Protein AF-A0A1Y2NZQ4-F1 (afdb_monomer_lite)

pLDDT: mean 71.01, std 14.42, range [46.72, 97.5]

Sequence (74 aa):
MSAHQALTQLVPLAAELDENKVTPGVLGFVVFAVMAVAVWALMKSMNRHMNRVDFEEAPERPAPARPTGSAPRE

Structure (mmCIF, N/CA/C/O backbone):
data_AF-A0A1Y2NZQ4-F1
#
_entry.id   AF-A0A1Y2NZQ4-F1
#
loop_
_atom_site.group_PDB
_atom_site.id
_atom_site.type_symbol
_atom_site.label_atom_id
_atom_site.label_alt_id
_atom_site.label_comp_id
_atom_site.label_asym_id
_atom_site.label_entity_id
_atom_site.label_seq_id
_atom_site.pdbx_PDB_ins_code
_atom_site.Cartn_x
_atom_site.Cartn_y
_atom_site.Cartn_z
_atom_site.occupancy
_atom_site.B_iso_or_equiv
_atom_site.auth_seq_id
_atom_site.auth_comp_id
_atom_site.auth_asym_id
_atom_site.auth_atom_id
_atom_site.pdbx_PDB_model_num
ATOM 1 N N . MET A 1 1 ? 12.910 3.518 -39.653 1.00 55.19 1 MET A N 1
ATOM 2 C CA . MET A 1 1 ? 13.835 2.617 -38.928 1.00 55.19 1 MET A CA 1
ATOM 3 C C . MET A 1 1 ? 14.284 3.193 -37.573 1.00 55.19 1 MET A C 1
ATOM 5 O O . MET A 1 1 ? 15.294 2.765 -37.046 1.00 55.19 1 MET A O 1
ATOM 9 N N . SER A 1 2 ? 13.509 4.096 -36.957 1.00 60.00 2 SER A N 1
ATOM 10 C CA . SER A 1 2 ? 13.906 4.803 -35.722 1.00 60.00 2 SER A CA 1
ATOM 11 C C . SER A 1 2 ? 13.438 4.120 -34.427 1.00 60.00 2 SER A C 1
ATOM 13 O O . SER A 1 2 ? 14.013 4.339 -33.367 1.00 60.00 2 SER A O 1
ATOM 15 N N . ALA A 1 3 ? 12.419 3.254 -34.503 1.00 62.88 3 ALA A N 1
ATOM 16 C CA . ALA A 1 3 ? 11.907 2.517 -33.343 1.00 62.88 3 ALA A CA 1
ATOM 17 C C . ALA A 1 3 ? 12.913 1.482 -32.813 1.00 62.88 3 ALA A C 1
ATOM 19 O O . ALA A 1 3 ? 13.008 1.258 -31.611 1.00 62.88 3 ALA A O 1
ATOM 20 N N . HIS A 1 4 ? 13.705 0.881 -33.706 1.00 59.56 4 HIS A N 1
ATOM 21 C CA . HIS A 1 4 ? 14.687 -0.125 -33.315 1.00 59.56 4 HIS A CA 1
ATOM 22 C C . HIS A 1 4 ? 15.859 0.490 -32.539 1.00 59.56 4 HIS A C 1
ATOM 24 O O . HIS A 1 4 ? 16.303 -0.101 -31.562 1.00 59.56 4 HIS A O 1
ATOM 30 N N . GLN A 1 5 ? 16.272 1.713 -32.903 1.00 64.44 5 GLN A N 1
ATOM 31 C CA . GLN A 1 5 ? 17.300 2.478 -32.188 1.00 64.44 5 GLN A CA 1
ATOM 32 C C . GLN A 1 5 ? 16.849 2.877 -30.776 1.00 64.44 5 GLN A C 1
ATOM 34 O O . GLN A 1 5 ? 17.624 2.728 -29.833 1.00 64.44 5 GLN A O 1
ATOM 39 N N . ALA A 1 6 ? 15.588 3.301 -30.615 1.00 64.44 6 ALA A N 1
ATOM 40 C CA . ALA A 1 6 ? 15.004 3.579 -29.301 1.00 64.44 6 ALA A CA 1
ATOM 41 C C . ALA A 1 6 ? 14.972 2.321 -28.415 1.00 64.44 6 ALA A C 1
ATOM 43 O O . ALA A 1 6 ? 15.367 2.373 -27.256 1.00 64.44 6 ALA A O 1
ATOM 44 N N . LEU A 1 7 ? 14.592 1.169 -28.976 1.00 64.56 7 LEU A N 1
ATOM 45 C CA . LEU A 1 7 ? 14.605 -0.108 -28.258 1.00 64.56 7 LEU A CA 1
ATOM 46 C C . LEU A 1 7 ? 16.023 -0.532 -27.852 1.00 64.56 7 LEU A C 1
ATOM 48 O O . LEU A 1 7 ? 16.222 -0.943 -26.716 1.00 64.56 7 LEU A O 1
ATOM 52 N N . THR A 1 8 ? 17.035 -0.360 -28.705 1.00 65.88 8 THR A N 1
ATOM 53 C CA . THR A 1 8 ? 18.433 -0.668 -28.347 1.00 65.88 8 THR A CA 1
ATOM 54 C C . THR A 1 8 ? 19.032 0.250 -27.278 1.00 65.88 8 THR A C 1
ATOM 56 O O . THR A 1 8 ? 19.980 -0.168 -26.624 1.00 65.88 8 THR A O 1
ATOM 59 N N . GLN A 1 9 ? 18.494 1.457 -27.050 1.00 63.81 9 GLN A N 1
ATOM 60 C CA . GLN A 1 9 ? 18.885 2.302 -25.904 1.00 63.81 9 GLN A CA 1
ATOM 61 C C . GLN A 1 9 ? 18.148 1.937 -24.607 1.00 63.81 9 GLN A C 1
ATOM 63 O O . GLN A 1 9 ? 18.610 2.274 -23.521 1.00 63.81 9 GLN A O 1
ATOM 68 N N . LEU A 1 10 ? 17.033 1.211 -24.710 1.00 59.81 10 LEU A N 1
ATOM 69 C CA . LEU A 1 10 ? 16.281 0.673 -23.574 1.00 59.81 10 LEU A CA 1
ATOM 70 C C . LEU A 1 10 ? 16.806 -0.698 -23.127 1.00 59.81 10 LEU A C 1
ATOM 72 O O . LEU A 1 10 ? 16.657 -1.047 -21.965 1.00 59.81 10 LEU A O 1
ATOM 76 N N . VAL A 1 11 ? 17.454 -1.460 -24.014 1.00 63.59 11 VAL A N 1
ATOM 77 C CA . VAL A 1 11 ? 18.102 -2.749 -23.700 1.00 63.59 11 VAL A CA 1
ATOM 78 C C . VAL A 1 11 ? 19.160 -2.649 -22.586 1.00 63.59 11 VAL A C 1
ATOM 80 O O . VAL A 1 11 ? 19.075 -3.445 -21.655 1.00 63.59 11 VAL A O 1
ATOM 83 N N . PRO A 1 12 ? 20.116 -1.696 -22.588 1.00 63.41 12 PRO A N 1
ATOM 84 C CA . PRO A 1 12 ? 21.052 -1.550 -21.471 1.00 63.41 12 PRO A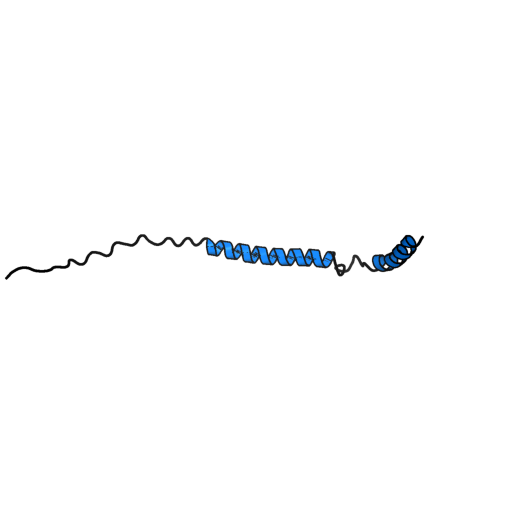 CA 1
ATOM 85 C C . PRO A 1 12 ? 20.365 -1.072 -20.180 1.00 63.41 12 PRO A C 1
ATOM 87 O O . PRO A 1 12 ? 20.792 -1.452 -19.098 1.00 63.41 12 PRO A O 1
ATOM 90 N N . LEU A 1 13 ? 19.259 -0.323 -20.278 1.00 59.28 13 LEU A N 1
ATOM 91 C CA . LEU A 1 13 ? 18.461 0.099 -19.120 1.00 59.28 13 LEU A CA 1
ATOM 92 C C . LEU A 1 13 ? 17.619 -1.052 -18.535 1.00 59.28 13 LEU A C 1
ATOM 94 O O . LEU A 1 13 ? 17.408 -1.117 -17.330 1.00 59.28 13 LEU A O 1
ATOM 98 N N . ALA A 1 14 ? 17.161 -1.980 -19.378 1.00 59.72 14 ALA A N 1
ATOM 99 C CA . ALA A 1 14 ? 16.478 -3.205 -18.971 1.00 59.72 14 ALA A CA 1
ATOM 100 C C . ALA A 1 14 ? 17.452 -4.258 -18.416 1.00 59.72 14 ALA A C 1
ATOM 102 O O . ALA A 1 14 ? 17.062 -5.054 -17.569 1.00 59.72 14 ALA A O 1
ATOM 103 N N . ALA A 1 15 ? 18.714 -4.246 -18.858 1.00 58.62 15 ALA A N 1
ATOM 104 C CA . ALA A 1 15 ? 19.778 -5.098 -18.329 1.00 58.62 15 ALA A CA 1
ATOM 105 C C . ALA A 1 15 ? 20.300 -4.640 -16.948 1.00 58.62 15 ALA A C 1
ATOM 107 O O . ALA A 1 15 ? 20.857 -5.457 -16.222 1.00 58.62 15 ALA A O 1
ATOM 108 N N . GLU A 1 16 ? 20.087 -3.373 -16.561 1.00 57.47 16 GLU A N 1
ATOM 109 C CA . GLU A 1 16 ? 20.340 -2.852 -15.201 1.00 57.4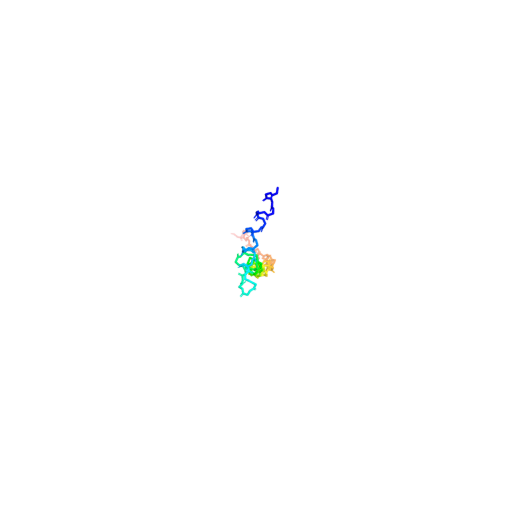7 16 GLU A CA 1
ATOM 110 C C . GLU A 1 16 ? 19.157 -3.027 -14.229 1.00 57.47 16 GLU A C 1
ATOM 112 O O . GLU A 1 16 ? 19.250 -2.651 -13.057 1.00 57.47 16 GLU A O 1
ATOM 117 N N . LEU A 1 17 ? 18.047 -3.633 -14.666 1.00 54.97 17 LEU A N 1
ATOM 118 C CA . LEU A 1 17 ? 16.981 -4.082 -13.768 1.00 54.97 17 LEU A CA 1
ATOM 119 C C . LEU A 1 17 ? 17.452 -5.345 -13.033 1.00 54.97 17 LEU A C 1
ATOM 121 O O . LEU A 1 17 ? 17.038 -6.458 -13.339 1.00 54.97 17 LEU A O 1
ATOM 125 N N . ASP A 1 18 ? 18.365 -5.153 -12.083 1.00 57.00 18 ASP A N 1
ATOM 126 C CA . ASP A 1 18 ? 18.884 -6.177 -11.183 1.00 57.00 18 ASP A CA 1
ATOM 127 C C . ASP A 1 18 ? 17.725 -6.887 -10.463 1.00 57.00 18 ASP A C 1
ATOM 129 O O . ASP A 1 18 ? 17.027 -6.316 -9.619 1.00 57.00 18 ASP A O 1
ATOM 133 N N . GLU A 1 19 ? 17.526 -8.153 -10.823 1.00 60.31 19 GLU A N 1
ATOM 134 C CA . GLU A 1 19 ? 16.548 -9.075 -10.242 1.00 60.31 19 GLU A CA 1
ATOM 135 C C . GLU A 1 19 ? 16.863 -9.406 -8.768 1.00 60.31 19 GLU A C 1
ATOM 137 O O . GLU A 1 19 ? 15.985 -9.827 -8.018 1.00 60.31 19 GLU A O 1
ATOM 142 N N . ASN A 1 20 ? 18.098 -9.153 -8.309 1.00 57.91 20 ASN A N 1
ATOM 143 C CA . ASN A 1 20 ? 18.572 -9.443 -6.948 1.00 57.91 20 ASN A CA 1
ATOM 144 C C . ASN A 1 20 ? 18.572 -8.220 -6.022 1.00 57.91 20 ASN A C 1
ATOM 146 O O . ASN A 1 20 ? 19.082 -8.261 -4.895 1.00 57.91 20 ASN A O 1
ATOM 150 N N . LYS A 1 21 ? 17.958 -7.125 -6.461 1.00 54.56 21 LYS A N 1
ATOM 151 C CA . LYS A 1 21 ? 17.552 -6.020 -5.599 1.00 54.56 21 LYS A CA 1
ATOM 152 C C . LYS A 1 21 ? 16.057 -5.918 -5.722 1.00 54.56 21 LYS A C 1
ATOM 154 O O . LYS A 1 21 ? 15.519 -6.147 -6.792 1.00 54.56 21 LYS A O 1
ATOM 159 N N . VAL A 1 22 ? 15.396 -5.572 -4.622 1.00 58.28 22 VAL A N 1
ATOM 160 C CA . VAL A 1 22 ? 14.011 -5.092 -4.624 1.00 58.28 22 VAL A CA 1
ATOM 161 C C . VAL A 1 22 ? 13.851 -4.066 -5.755 1.00 58.28 22 VAL A C 1
ATOM 163 O O . VAL A 1 22 ? 14.149 -2.895 -5.536 1.00 58.28 22 VAL A O 1
ATOM 166 N N . THR A 1 23 ? 13.503 -4.516 -6.975 1.00 69.81 23 THR A N 1
ATOM 167 C CA . THR A 1 23 ? 13.808 -3.784 -8.215 1.00 69.81 23 THR A CA 1
ATOM 168 C C . THR A 1 23 ? 13.197 -2.405 -8.061 1.00 69.81 23 THR A C 1
ATOM 170 O O . THR A 1 23 ? 11.985 -2.347 -7.812 1.00 69.81 23 THR A O 1
ATOM 173 N N . PRO A 1 24 ? 14.013 -1.332 -8.052 1.00 68.31 24 PRO A N 1
ATOM 174 C CA . PRO A 1 24 ? 13.612 -0.031 -7.530 1.00 68.31 24 PRO A CA 1
ATOM 175 C C . PRO A 1 24 ? 12.477 0.514 -8.398 1.00 68.31 24 PRO A C 1
ATOM 177 O O . PRO A 1 24 ? 12.695 1.054 -9.476 1.00 68.31 24 PRO A O 1
ATOM 180 N N . GLY A 1 25 ? 11.242 0.253 -7.975 1.00 73.62 25 GLY A N 1
ATOM 181 C CA . GLY A 1 25 ? 10.073 0.297 -8.844 1.00 73.62 25 GLY A CA 1
ATOM 182 C C . GLY A 1 25 ? 9.053 -0.773 -8.458 1.00 73.62 25 GLY A C 1
ATOM 183 O O . GLY A 1 25 ? 8.481 -0.721 -7.372 1.00 73.62 25 GLY A O 1
ATOM 184 N N . VAL A 1 26 ? 8.800 -1.737 -9.347 1.00 82.44 26 VAL A N 1
ATOM 185 C CA . VAL A 1 26 ? 7.613 -2.611 -9.276 1.00 82.44 26 VAL A CA 1
ATOM 186 C C . VAL A 1 26 ? 7.667 -3.615 -8.123 1.00 82.44 26 VAL A C 1
ATOM 188 O O . VAL A 1 26 ? 6.702 -3.712 -7.369 1.00 82.44 26 VAL A O 1
ATOM 191 N N . LEU A 1 27 ? 8.778 -4.338 -7.940 1.00 85.25 27 LEU A N 1
ATOM 192 C CA . LEU A 1 27 ? 8.864 -5.369 -6.896 1.00 85.25 27 LEU A CA 1
ATOM 193 C C . LEU A 1 27 ? 8.797 -4.745 -5.493 1.00 85.25 27 LEU A C 1
ATOM 195 O O . LEU A 1 27 ? 8.046 -5.214 -4.637 1.00 85.25 27 LEU A O 1
ATOM 199 N N . GLY A 1 28 ? 9.512 -3.634 -5.282 1.00 84.50 28 GLY A N 1
ATOM 200 C CA . GLY A 1 28 ? 9.430 -2.855 -4.044 1.00 84.50 28 GLY A CA 1
ATOM 201 C C . GLY A 1 28 ? 8.034 -2.270 -3.797 1.00 84.50 28 GLY A C 1
ATOM 202 O O . GLY A 1 28 ? 7.541 -2.322 -2.671 1.00 84.50 28 GLY A O 1
ATOM 203 N N . PHE A 1 29 ? 7.362 -1.779 -4.844 1.00 88.19 29 PHE A N 1
ATOM 204 C CA . PHE A 1 29 ? 5.996 -1.258 -4.751 1.00 88.19 29 PHE A CA 1
ATOM 205 C C . PHE A 1 29 ? 4.983 -2.337 -4.358 1.00 88.19 29 PHE A C 1
ATOM 207 O O . PHE A 1 29 ? 4.131 -2.080 -3.511 1.00 88.19 29 PHE A O 1
ATOM 214 N N . VAL A 1 30 ? 5.091 -3.551 -4.911 1.00 91.88 30 VAL A N 1
ATOM 215 C CA . VAL A 1 30 ? 4.202 -4.671 -4.555 1.00 91.88 30 VAL A CA 1
ATOM 216 C C . VAL A 1 30 ? 4.369 -5.050 -3.084 1.00 91.88 30 VAL A C 1
ATOM 218 O O . VAL A 1 30 ? 3.375 -5.154 -2.367 1.00 91.88 30 VAL A O 1
ATOM 221 N N . VAL A 1 31 ? 5.607 -5.190 -2.602 1.00 90.94 31 VAL A N 1
ATOM 222 C CA . VAL A 1 31 ? 5.869 -5.486 -1.183 1.00 90.94 31 VAL A CA 1
ATOM 223 C C . VAL A 1 31 ? 5.336 -4.366 -0.285 1.00 90.94 31 VAL A C 1
ATOM 225 O O . VAL A 1 31 ? 4.652 -4.639 0.702 1.00 90.94 31 VAL A O 1
ATOM 228 N N . PHE A 1 32 ? 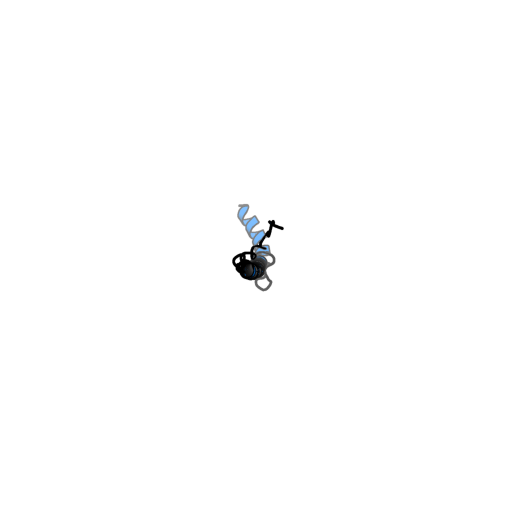5.589 -3.105 -0.645 1.00 92.12 32 PHE A N 1
ATOM 229 C CA . PHE A 1 32 ? 5.098 -1.946 0.100 1.00 92.12 32 PHE A CA 1
ATOM 230 C C . PHE A 1 32 ? 3.566 -1.898 0.156 1.00 92.12 32 PHE A C 1
ATOM 232 O O . PHE A 1 32 ? 2.994 -1.709 1.230 1.00 92.12 32 PHE A O 1
ATOM 239 N N . ALA A 1 33 ? 2.893 -2.123 -0.975 1.00 94.50 33 ALA A N 1
ATOM 240 C CA . ALA A 1 33 ? 1.438 -2.144 -1.059 1.00 94.50 33 ALA A CA 1
ATOM 241 C C . ALA A 1 33 ? 0.839 -3.239 -0.164 1.00 94.50 33 ALA A C 1
ATOM 243 O O . ALA A 1 33 ? -0.102 -2.972 0.585 1.00 94.50 33 ALA A O 1
ATOM 244 N N . VAL A 1 34 ? 1.413 -4.446 -0.177 1.00 97.06 34 VAL A N 1
ATOM 245 C CA . VAL A 1 34 ? 0.968 -5.553 0.685 1.00 97.06 34 VAL A CA 1
ATOM 246 C C . VAL A 1 34 ? 1.157 -5.213 2.164 1.00 97.06 34 VAL A C 1
ATOM 248 O O . VAL A 1 34 ? 0.232 -5.407 2.952 1.00 97.06 34 VAL A O 1
ATOM 251 N N . MET A 1 35 ? 2.306 -4.648 2.546 1.00 96.88 35 MET A N 1
ATOM 252 C CA . MET A 1 35 ? 2.571 -4.241 3.931 1.00 96.88 35 MET A CA 1
ATOM 253 C C . MET A 1 35 ? 1.599 -3.152 4.407 1.00 96.88 35 MET A C 1
ATOM 255 O O . MET A 1 35 ? 1.056 -3.250 5.507 1.00 96.88 35 MET A O 1
ATOM 259 N N . ALA A 1 36 ? 1.316 -2.148 3.572 1.00 96.44 36 ALA A N 1
ATOM 260 C CA . ALA A 1 36 ? 0.361 -1.089 3.890 1.00 96.44 36 ALA A CA 1
ATOM 261 C C . ALA A 1 36 ? -1.067 -1.634 4.073 1.00 96.44 36 ALA A C 1
ATOM 263 O O . ALA A 1 36 ? -1.744 -1.294 5.046 1.00 96.44 36 ALA A O 1
ATOM 264 N N . VAL A 1 37 ? -1.514 -2.521 3.176 1.00 97.50 37 VAL A N 1
ATOM 265 C CA . VAL A 1 37 ? -2.833 -3.167 3.271 1.00 97.50 37 VAL A CA 1
ATOM 266 C C . VAL A 1 37 ? -2.924 -4.057 4.508 1.00 97.50 37 VAL A C 1
ATOM 268 O O . VAL A 1 37 ? -3.949 -4.035 5.186 1.00 97.50 37 VAL A O 1
ATOM 271 N N . ALA A 1 38 ? -1.868 -4.801 4.843 1.00 96.81 38 ALA A N 1
ATOM 272 C CA . ALA A 1 38 ? -1.834 -5.647 6.032 1.00 96.81 38 ALA A CA 1
ATOM 273 C C . ALA A 1 38 ? -1.992 -4.824 7.320 1.00 96.81 38 ALA A C 1
ATOM 275 O O . ALA A 1 38 ? -2.826 -5.153 8.166 1.00 96.81 38 ALA A O 1
ATOM 276 N N . VAL A 1 39 ? -1.255 -3.715 7.444 1.00 95.69 39 VAL A N 1
ATOM 277 C CA . VAL A 1 39 ? -1.366 -2.803 8.595 1.00 95.69 39 VAL A CA 1
ATOM 278 C C . VAL A 1 39 ? -2.756 -2.163 8.657 1.00 95.69 39 VAL A C 1
ATOM 280 O O . VAL A 1 39 ? -3.371 -2.123 9.724 1.00 95.69 39 VAL A O 1
ATOM 283 N N . TRP A 1 40 ? -3.297 -1.720 7.519 1.00 96.12 40 TRP A N 1
ATOM 284 C CA . TRP A 1 40 ? -4.651 -1.164 7.449 1.00 96.12 40 TRP A CA 1
ATOM 285 C C . TRP A 1 40 ? -5.720 -2.178 7.867 1.00 96.12 40 TRP A C 1
ATOM 287 O O . TRP A 1 40 ? -6.605 -1.860 8.664 1.00 96.12 40 TRP A O 1
ATOM 297 N N . ALA A 1 41 ? -5.634 -3.408 7.360 1.00 95.38 41 ALA A N 1
ATOM 298 C CA . ALA A 1 41 ? -6.561 -4.483 7.687 1.00 95.38 41 ALA A CA 1
ATOM 299 C C . ALA A 1 41 ? -6.501 -4.837 9.178 1.00 95.38 41 ALA A C 1
ATOM 301 O O . ALA A 1 41 ? -7.546 -5.062 9.790 1.00 95.38 41 ALA A O 1
ATOM 302 N N . LEU A 1 42 ? -5.307 -4.816 9.780 1.00 94.25 42 LEU A N 1
ATOM 303 C CA . LEU A 1 42 ? -5.128 -5.011 11.216 1.00 94.25 42 LEU A CA 1
ATOM 304 C C . LEU A 1 42 ? -5.818 -3.902 12.023 1.00 94.25 42 LEU A C 1
ATOM 306 O O . LEU A 1 42 ? -6.646 -4.208 12.881 1.00 94.25 42 LEU A O 1
ATOM 310 N N . MET A 1 43 ? -5.564 -2.627 11.699 1.00 92.38 43 MET A N 1
ATOM 311 C CA . MET A 1 43 ? -6.249 -1.493 12.343 1.00 92.38 43 MET A CA 1
ATOM 312 C C . MET A 1 43 ? -7.773 -1.590 12.185 1.00 92.38 43 MET A C 1
ATOM 314 O O . MET A 1 43 ? -8.514 -1.404 13.151 1.00 92.38 43 MET A O 1
ATOM 318 N N . LYS A 1 44 ? -8.267 -1.936 10.989 1.00 91.25 44 LYS A N 1
ATOM 319 C CA . LYS A 1 44 ? -9.702 -2.112 10.715 1.00 91.25 44 LYS A CA 1
ATOM 320 C C . LYS A 1 44 ? -10.309 -3.266 11.515 1.00 91.25 44 LYS A C 1
ATOM 322 O O . LYS A 1 44 ? -11.418 -3.129 12.032 1.00 91.25 44 LYS A O 1
ATOM 327 N N . SER A 1 45 ? -9.597 -4.383 11.622 1.00 89.44 45 SER A N 1
ATOM 328 C CA . SER A 1 45 ? -10.014 -5.553 12.399 1.00 89.44 45 SER A CA 1
ATOM 329 C C . SER A 1 45 ? -10.182 -5.205 13.879 1.00 89.44 45 SER A C 1
ATOM 331 O O . SER A 1 45 ? -11.228 -5.483 14.466 1.00 89.44 45 SER A O 1
ATOM 333 N N . MET A 1 46 ? -9.209 -4.493 14.454 1.00 86.75 46 MET A N 1
ATOM 334 C CA . MET A 1 46 ? -9.278 -4.030 15.843 1.00 86.75 46 MET A CA 1
ATOM 335 C C . MET A 1 46 ? -10.437 -3.049 16.062 1.00 86.75 46 MET A C 1
ATOM 337 O O . MET A 1 46 ? -11.214 -3.208 17.002 1.00 86.75 46 MET A O 1
ATOM 341 N N . ASN A 1 47 ? -10.616 -2.082 15.155 1.00 80.56 47 ASN A N 1
ATOM 342 C CA . ASN A 1 47 ? -11.702 -1.103 15.243 1.00 80.56 47 ASN A CA 1
ATOM 343 C C . ASN A 1 47 ? -13.098 -1.755 15.167 1.00 80.56 47 ASN A C 1
ATOM 345 O O . ASN A 1 47 ? -14.044 -1.303 15.808 1.00 80.56 47 ASN A O 1
ATOM 349 N N . ARG A 1 48 ? -13.234 -2.856 14.418 1.00 77.75 48 ARG A N 1
ATOM 350 C CA . ARG A 1 48 ? -14.490 -3.613 14.305 1.00 77.75 48 ARG A CA 1
ATOM 351 C C . ARG A 1 48 ? -14.878 -4.329 15.601 1.00 77.75 48 ARG A C 1
ATOM 353 O O . ARG A 1 48 ? -16.067 -4.494 15.847 1.00 77.75 48 ARG A O 1
ATOM 360 N N . HIS A 1 49 ? -13.913 -4.758 16.415 1.00 71.75 49 HIS A N 1
ATOM 361 C CA . HIS A 1 49 ? -14.201 -5.454 17.672 1.00 71.75 49 HIS A CA 1
ATOM 362 C C . HIS A 1 49 ? -14.756 -4.496 18.736 1.00 71.75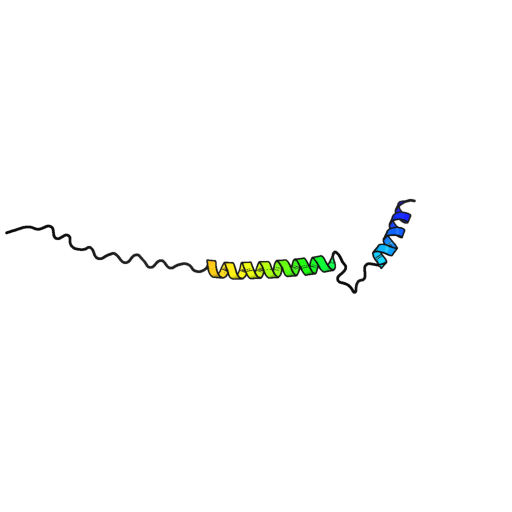 49 HIS A C 1
ATOM 364 O O . HIS A 1 49 ? -15.712 -4.829 19.426 1.00 71.75 49 HIS A O 1
ATOM 370 N N . MET A 1 50 ? -14.228 -3.270 18.786 1.00 66.38 50 MET A N 1
ATOM 371 C CA . MET A 1 50 ? -14.704 -2.208 19.684 1.00 66.38 50 MET A CA 1
ATOM 372 C C . MET A 1 50 ? -16.099 -1.686 19.310 1.00 66.38 50 MET A C 1
ATOM 374 O O . MET A 1 50 ? -16.859 -1.270 20.173 1.00 66.38 50 MET A O 1
ATOM 378 N N . ASN A 1 51 ? -16.469 -1.732 18.028 1.00 62.09 51 ASN A N 1
ATOM 379 C CA . ASN A 1 51 ? -17.796 -1.315 17.565 1.00 62.09 51 ASN A CA 1
ATOM 380 C C . ASN A 1 51 ? -18.901 -2.350 17.866 1.00 62.09 51 ASN A C 1
ATOM 382 O O . ASN A 1 51 ? -20.072 -2.077 17.645 1.00 62.09 51 ASN A O 1
ATOM 386 N N . ARG A 1 52 ? -18.529 -3.539 18.357 1.00 61.22 52 ARG A N 1
ATOM 387 C CA . ARG A 1 52 ? -19.446 -4.624 18.730 1.00 61.22 52 ARG A CA 1
ATOM 388 C C . ARG A 1 52 ? -19.750 -4.685 20.225 1.00 61.22 52 ARG A C 1
ATOM 390 O O . ARG A 1 52 ? -20.266 -5.694 20.696 1.00 61.22 52 ARG A O 1
ATOM 397 N N . VAL A 1 53 ? -19.418 -3.632 20.966 1.00 63.47 53 VAL A N 1
ATOM 398 C CA . VAL A 1 53 ? -19.926 -3.463 22.324 1.00 63.47 53 VAL A CA 1
ATOM 399 C C . VAL A 1 53 ? -21.298 -2.816 22.183 1.00 63.47 53 VAL A C 1
ATOM 401 O O . VAL A 1 53 ? -21.435 -1.597 22.256 1.00 63.47 53 VAL A O 1
ATOM 404 N N . ASP A 1 54 ? -22.297 -3.646 21.877 1.00 64.81 54 ASP A N 1
ATOM 405 C CA . ASP A 1 54 ? -23.689 -3.285 22.119 1.00 64.81 54 ASP A CA 1
ATOM 406 C C . ASP A 1 54 ? -23.788 -3.017 23.617 1.00 64.81 54 ASP A C 1
ATOM 408 O O . ASP A 1 54 ? -23.648 -3.917 24.450 1.00 64.81 54 ASP A O 1
ATOM 412 N N . 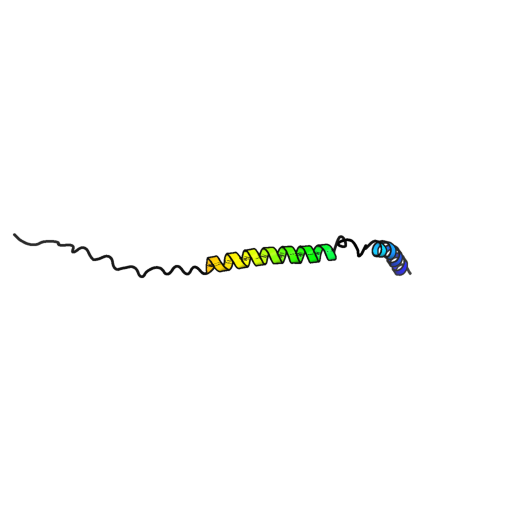PHE A 1 55 ? -23.918 -1.741 23.958 1.00 60.50 55 PHE A N 1
ATOM 413 C CA . PHE A 1 55 ? -24.296 -1.355 25.297 1.00 60.50 55 PHE A CA 1
ATOM 414 C C . PHE A 1 55 ? -25.716 -1.861 25.492 1.00 60.50 55 PHE A C 1
ATOM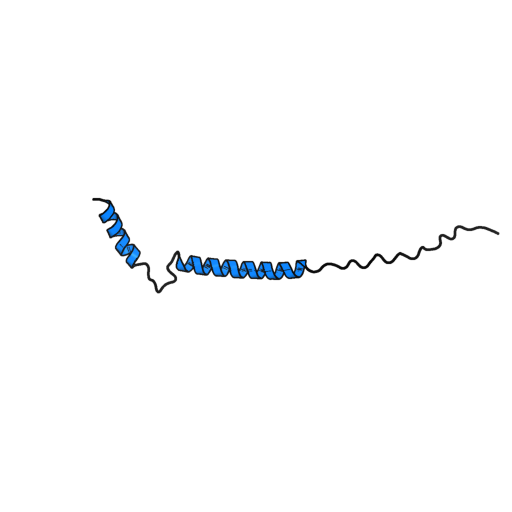 416 O O . PHE A 1 55 ? -26.669 -1.307 24.950 1.00 60.50 55 PHE A O 1
ATOM 423 N N . GLU A 1 56 ? -25.843 -2.939 26.255 1.00 65.38 56 GLU A N 1
ATOM 424 C CA . GLU A 1 56 ? -27.109 -3.336 26.840 1.00 65.38 56 GLU A CA 1
ATOM 425 C C . GLU A 1 56 ? -27.466 -2.250 27.863 1.00 65.38 56 GLU A C 1
ATOM 427 O O . GLU A 1 56 ? -27.074 -2.296 29.031 1.00 65.38 56 GLU A O 1
ATOM 432 N N . GLU A 1 57 ? -28.111 -1.186 27.376 1.00 63.81 57 GLU A N 1
ATOM 433 C CA . GLU A 1 57 ? -28.805 -0.209 28.204 1.00 63.81 57 GLU A CA 1
ATOM 434 C C . GLU A 1 57 ? -29.762 -1.001 29.089 1.00 63.81 57 GLU A C 1
ATOM 436 O O . GLU A 1 57 ? -30.763 -1.556 28.630 1.00 63.81 57 GLU A O 1
ATOM 441 N N . ALA A 1 58 ? -29.395 -1.124 30.367 1.00 62.06 58 ALA A N 1
ATOM 442 C CA . ALA A 1 58 ? -30.234 -1.771 31.354 1.00 62.06 58 ALA A CA 1
ATOM 443 C C . ALA A 1 58 ? -31.626 -1.123 31.285 1.00 62.06 58 ALA A C 1
ATOM 445 O O . ALA A 1 58 ? -31.701 0.110 31.295 1.00 62.06 58 ALA A O 1
ATOM 446 N N . PRO A 1 59 ? -32.717 -1.912 31.221 1.00 65.50 59 PRO A N 1
ATOM 447 C CA . PRO A 1 59 ? -34.058 -1.353 31.171 1.00 65.50 59 PRO A CA 1
ATOM 448 C C . PRO A 1 59 ? -34.212 -0.397 32.347 1.00 65.50 59 PRO A C 1
ATOM 450 O O . PRO A 1 59 ? -33.935 -0.777 33.490 1.00 65.50 59 PRO A O 1
ATOM 453 N N . GLU A 1 60 ? -34.585 0.848 32.041 1.00 63.69 60 GLU A N 1
ATOM 454 C CA . GLU A 1 60 ? -34.761 1.926 33.005 1.00 63.69 60 GLU A CA 1
ATOM 455 C C . GLU A 1 60 ? -35.636 1.407 34.147 1.00 63.69 60 GLU A C 1
ATOM 457 O O . GLU A 1 60 ? -36.841 1.183 34.002 1.00 63.69 60 GLU A O 1
ATOM 462 N N . ARG A 1 61 ? -34.996 1.086 35.279 1.00 66.69 61 ARG A N 1
ATOM 463 C CA . ARG A 1 61 ? -35.704 0.552 36.437 1.00 66.69 61 ARG A CA 1
ATOM 464 C C . ARG A 1 61 ? -36.642 1.676 36.884 1.00 66.69 61 ARG A C 1
ATOM 466 O O . ARG A 1 61 ? -36.130 2.755 37.190 1.00 66.69 61 ARG A O 1
ATOM 473 N N . PRO A 1 62 ? -37.972 1.464 36.927 1.00 64.75 62 PRO A N 1
ATOM 474 C CA . PRO A 1 62 ? -38.902 2.541 37.219 1.00 64.75 62 PRO A CA 1
ATOM 475 C C . PRO A 1 62 ? -38.521 3.149 38.563 1.00 64.75 62 PRO A C 1
ATOM 477 O O . PRO A 1 62 ? -38.426 2.429 39.563 1.00 64.75 62 PRO A O 1
ATOM 480 N N . ALA A 1 63 ? -38.257 4.456 38.587 1.00 67.94 63 ALA A N 1
ATOM 481 C CA . ALA A 1 63 ? -38.034 5.158 39.839 1.00 67.94 63 ALA A CA 1
ATOM 482 C C . ALA A 1 63 ? -39.271 4.925 40.724 1.00 67.94 63 ALA A C 1
ATOM 484 O O . ALA A 1 63 ? -40.387 5.194 40.266 1.00 67.94 63 ALA A O 1
ATOM 485 N N . PRO A 1 64 ? -39.128 4.403 41.958 1.00 64.50 64 PRO A N 1
ATOM 486 C CA . PRO A 1 64 ? -40.278 4.226 42.826 1.00 64.50 64 PRO A CA 1
ATOM 487 C C . PRO A 1 64 ? -40.895 5.604 43.054 1.00 64.50 64 PRO A C 1
ATOM 489 O O . PRO A 1 64 ? -40.237 6.519 43.559 1.00 64.50 64 PRO A O 1
ATOM 492 N N . ALA A 1 65 ? -42.145 5.758 42.614 1.00 65.56 65 ALA A N 1
ATOM 493 C CA . ALA A 1 65 ? -42.912 6.973 42.802 1.00 65.56 65 ALA A CA 1
ATOM 494 C C . ALA A 1 65 ? -42.908 7.309 44.297 1.00 65.56 65 ALA A C 1
ATOM 496 O O . ALA A 1 65 ? -43.449 6.567 45.118 1.00 65.56 65 ALA A O 1
ATOM 497 N N . ARG A 1 66 ? -42.259 8.422 44.658 1.00 65.94 66 ARG A N 1
ATOM 498 C CA . ARG A 1 66 ? -42.424 9.009 45.986 1.00 65.94 66 ARG A CA 1
ATOM 499 C C . ARG A 1 66 ? -43.910 9.339 46.125 1.00 65.94 66 ARG A C 1
ATOM 501 O O . ARG A 1 66 ? -44.415 10.073 45.273 1.00 65.94 66 ARG A O 1
ATOM 508 N N . PRO A 1 67 ? -44.613 8.835 47.152 1.00 57.88 67 PRO A N 1
ATOM 509 C CA . PRO A 1 67 ? -45.976 9.259 47.379 1.00 57.88 67 PRO A CA 1
ATOM 510 C C . PRO A 1 67 ? -45.925 10.748 47.709 1.00 57.88 67 PRO A C 1
ATOM 512 O O . PRO A 1 67 ? -45.414 11.152 48.755 1.00 57.88 67 PRO A O 1
ATOM 515 N N . THR A 1 68 ? -46.424 11.577 46.795 1.00 62.00 68 THR A N 1
ATOM 516 C CA . THR A 1 68 ? -46.783 12.959 47.087 1.00 62.00 68 THR A CA 1
ATOM 517 C C . THR A 1 68 ? -48.006 12.901 47.989 1.00 62.00 68 THR A C 1
ATOM 519 O O . THR A 1 68 ? -49.146 12.944 47.532 1.00 62.00 68 THR A O 1
ATOM 522 N N . GLY A 1 69 ? -47.763 12.722 49.284 1.00 56.03 69 GLY A N 1
ATOM 523 C CA . GLY A 1 69 ? -48.770 12.893 50.317 1.00 56.03 69 GLY A CA 1
ATOM 524 C C . GLY A 1 69 ? -49.091 14.374 50.465 1.00 56.03 69 GLY A C 1
ATOM 525 O O . GLY A 1 69 ? -48.631 15.018 51.401 1.00 56.03 69 GLY A O 1
ATOM 526 N N . SER A 1 70 ? -49.854 14.928 49.524 1.00 61.38 70 SER A N 1
ATOM 527 C CA . SER A 1 70 ? -50.688 16.094 49.802 1.00 61.38 70 SER A CA 1
ATOM 528 C C . SER A 1 70 ? -51.834 15.641 50.709 1.00 61.38 70 SER A C 1
ATOM 530 O O . SER A 1 70 ? -52.564 14.712 50.365 1.00 61.38 70 SER A O 1
ATOM 532 N N . ALA A 1 71 ? -51.903 16.301 51.866 1.00 58.81 71 ALA A N 1
ATOM 533 C CA . ALA A 1 71 ? -52.770 16.119 53.034 1.00 58.81 71 ALA A CA 1
ATOM 534 C C . ALA A 1 71 ? -54.267 15.866 52.736 1.00 58.81 71 ALA A C 1
ATOM 536 O O . ALA A 1 71 ? -54.733 16.189 51.641 1.00 58.81 71 ALA A O 1
ATOM 537 N N . PRO A 1 72 ? -55.064 15.371 53.712 1.00 64.69 72 PRO A N 1
ATOM 538 C CA . PRO A 1 72 ? -55.795 16.334 54.561 1.00 64.69 72 PRO A CA 1
ATOM 539 C C . PRO A 1 72 ? -56.210 15.854 55.981 1.00 64.69 72 PRO A C 1
ATOM 541 O O . PRO A 1 72 ? -56.425 14.665 56.200 1.00 64.69 72 PRO A O 1
ATOM 544 N N . ARG A 1 73 ? -56.513 16.842 56.849 1.00 49.59 73 ARG A N 1
ATOM 545 C CA . ARG A 1 73 ? -57.216 16.800 58.164 1.00 49.59 73 ARG A CA 1
ATOM 546 C C . ARG A 1 73 ? -56.326 16.531 59.386 1.00 49.59 73 ARG A C 1
ATOM 548 O O . ARG A 1 73 ? -55.778 15.445 59.506 1.00 49.59 73 ARG A O 1
ATOM 555 N N . GLU A 1 74 ? -56.181 17.515 60.277 1.00 46.72 74 GLU A N 1
ATOM 556 C CA . GLU A 1 74 ? -57.164 17.911 61.308 1.00 46.72 74 GLU A CA 1
ATOM 557 C C . GLU A 1 74 ? -57.115 19.424 61.559 1.00 46.72 74 GLU A C 1
ATOM 559 O O . GLU A 1 74 ? -56.055 20.027 61.264 1.00 46.72 74 GLU A O 1
#

Radius of gyration: 35.92 Å; chains: 1; bounding box: 78×27×100 Å

Foldseek 3Di:
DVVVVVVVVCVVVVVPQPPPDCRVPDSVVVVVVVVVVVVVVVVVVVVVVVVPPPPPPPPPDPDPDDPPPPDDDD

Organism: NCBI:txid1319510

Secondary structure (DSSP, 8-state):
-HHHHHHHHHHHHHHT--TTS--TTHHHHHHHHHHHHHHHHHHHHHHHHHTT--------PPPP----------